Protein AF-A0A7K7YJE2-F1 (afdb_monomer_lite)

InterPro domains:
  IPR004031 PMP-22/EMP/MP20/Claudin [PF00822] (2-99)
  IPR006187 Claudin [PTHR12002] (1-112)

pLDDT: mean 72.83, std 16.21, range [38.09, 91.75]

Foldseek 3Di:
DQLVVLVVLLVVLVVQLVCLDPPHPPDPDDPVSLVSLLVSLVSLLVSLVSLVVVLVVVVVVLVCLQPDPVHPPVRNDDPDPVSVVSNVVSVVSNVSSVVSNVVSVVVVVVVPPPPPPPDPDDDDPPDDDDPPPDD

Organism: Thryothorus ludovicianus (NCBI:txid74200)

Sequence (135 aa):
ALTVIVALLGLVALMVTVVGAQCTNCIRPGKMKSRIVIAGGAIYILCGVLVLIPLCWFANIVISDFYDPTVPSSKKREMGAALYIGWAATALLLFGGCLICCCSCSQRDETSFPVKYSAPRRPTSNGEYDKKNYV

Radius of gyration: 27.04 Å; chains: 1; bounding box: 44×23×94 Å

Structure (mmCIF, N/CA/C/O backbone):
data_AF-A0A7K7YJE2-F1
#
_entry.id   AF-A0A7K7YJE2-F1
#
loop_
_atom_site.group_PDB
_atom_site.id
_atom_site.type_symbol
_atom_site.label_atom_id
_atom_site.label_alt_id
_atom_site.label_comp_id
_atom_site.label_asym_id
_atom_site.label_entity_id
_atom_site.label_seq_id
_atom_site.pdbx_PDB_ins_code
_atom_site.Cartn_x
_atom_site.Cartn_y
_atom_site.Cartn_z
_atom_site.occupancy
_atom_site.B_iso_or_equiv
_atom_site.auth_seq_id
_atom_site.auth_comp_id
_atom_site.auth_asym_id
_atom_site.auth_atom_id
_atom_site.pdbx_PDB_model_num
ATOM 1 N N . ALA A 1 1 ? -4.827 -9.018 -13.419 1.00 79.38 1 ALA A N 1
ATOM 2 C CA . ALA A 1 1 ? -5.801 -9.535 -12.430 1.00 79.38 1 ALA A CA 1
ATOM 3 C C . ALA A 1 1 ? -5.420 -9.142 -11.003 1.00 79.38 1 ALA A C 1
ATOM 5 O O . ALA A 1 1 ? -6.191 -8.426 -10.382 1.00 79.38 1 ALA A O 1
ATOM 6 N N . LEU A 1 2 ? -4.231 -9.528 -10.514 1.00 80.19 2 LEU A N 1
ATOM 7 C CA . LEU A 1 2 ? -3.769 -9.219 -9.149 1.00 80.19 2 LEU A CA 1
ATOM 8 C C . LEU A 1 2 ? -3.889 -7.730 -8.782 1.00 80.19 2 LEU A C 1
ATOM 10 O O . LEU A 1 2 ? -4.525 -7.400 -7.792 1.00 80.19 2 LEU A O 1
ATOM 14 N N . THR A 1 3 ? -3.380 -6.825 -9.619 1.00 85.00 3 THR A N 1
ATOM 15 C CA . THR A 1 3 ? -3.431 -5.371 -9.369 1.00 85.00 3 THR A CA 1
ATOM 16 C C . THR A 1 3 ? -4.854 -4.820 -9.242 1.00 85.00 3 THR A C 1
ATOM 18 O O . THR A 1 3 ? -5.116 -3.996 -8.375 1.00 85.00 3 THR A O 1
ATOM 21 N N . VAL A 1 4 ? -5.790 -5.306 -10.064 1.00 87.44 4 VAL A N 1
ATOM 22 C CA . VAL A 1 4 ? -7.198 -4.873 -10.050 1.00 87.44 4 VAL A CA 1
ATOM 23 C C . VAL A 1 4 ? -7.910 -5.375 -8.796 1.00 87.44 4 VAL A C 1
ATOM 25 O O . VAL A 1 4 ? -8.596 -4.607 -8.132 1.00 87.44 4 VAL A O 1
ATOM 28 N N . ILE A 1 5 ? -7.709 -6.646 -8.435 1.00 88.75 5 ILE A N 1
ATOM 29 C CA . ILE A 1 5 ? -8.304 -7.243 -7.230 1.00 88.75 5 ILE A CA 1
ATOM 30 C C . ILE A 1 5 ? -7.819 -6.502 -5.979 1.00 88.75 5 ILE A C 1
ATOM 32 O O . ILE A 1 5 ? -8.618 -6.162 -5.110 1.00 88.75 5 ILE A O 1
ATOM 36 N N . VAL A 1 6 ? -6.522 -6.197 -5.915 1.00 87.94 6 VAL A N 1
ATOM 37 C CA . VAL A 1 6 ? -5.924 -5.474 -4.788 1.00 87.94 6 VAL A CA 1
ATOM 38 C C . VAL A 1 6 ? -6.397 -4.014 -4.741 1.00 87.94 6 VAL A C 1
ATOM 40 O O . VAL A 1 6 ? -6.671 -3.502 -3.660 1.00 87.94 6 VAL A O 1
ATOM 43 N N . ALA A 1 7 ? -6.595 -3.354 -5.887 1.00 85.94 7 ALA A N 1
ATOM 44 C CA . ALA A 1 7 ? -7.184 -2.014 -5.933 1.00 85.94 7 ALA A CA 1
ATOM 45 C C . ALA A 1 7 ? -8.633 -1.991 -5.409 1.00 85.94 7 ALA A C 1
ATOM 47 O O . ALA A 1 7 ? -8.989 -1.109 -4.628 1.00 85.94 7 ALA A O 1
ATOM 48 N N . LEU A 1 8 ? -9.454 -2.983 -5.778 1.00 90.00 8 LEU A N 1
ATOM 49 C CA . LEU A 1 8 ? -10.822 -3.123 -5.264 1.00 90.00 8 LEU A CA 1
ATOM 50 C C . LEU A 1 8 ? -10.834 -3.397 -3.755 1.00 90.00 8 LEU A C 1
ATOM 52 O O . LEU A 1 8 ? -11.588 -2.760 -3.021 1.00 90.00 8 LEU A O 1
ATOM 56 N N . LEU A 1 9 ? -9.964 -4.291 -3.278 1.00 86.12 9 LEU A N 1
ATOM 57 C CA . LEU A 1 9 ? -9.772 -4.541 -1.845 1.00 86.12 9 LEU A CA 1
ATOM 58 C C . LEU A 1 9 ? -9.327 -3.278 -1.099 1.00 86.12 9 LEU A C 1
ATOM 60 O O . LEU A 1 9 ? -9.844 -3.002 -0.020 1.00 86.12 9 LEU A O 1
ATOM 64 N N . GLY A 1 10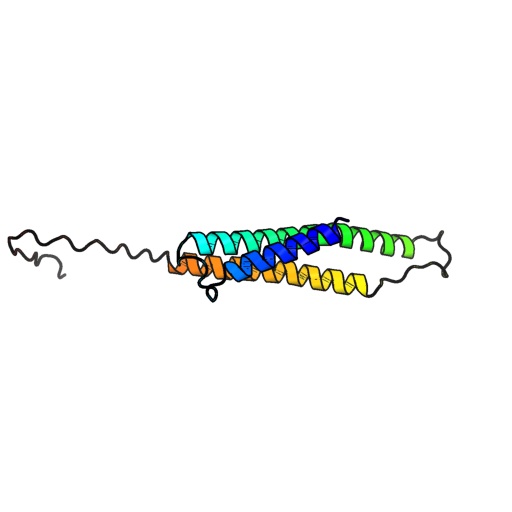 ? -8.420 -2.490 -1.680 1.00 87.56 10 GLY A N 1
ATOM 65 C CA . GLY A 1 10 ? -7.986 -1.204 -1.132 1.00 87.56 10 GLY A CA 1
ATOM 66 C C . GLY A 1 10 ? -9.132 -0.198 -1.025 1.00 87.56 10 GLY A C 1
ATOM 67 O O . GLY A 1 10 ? -9.288 0.439 0.013 1.00 87.56 10 GLY A O 1
ATOM 68 N N . LEU A 1 11 ? -9.989 -0.107 -2.047 1.00 87.38 11 LEU A N 1
ATOM 69 C CA . LEU A 1 11 ? -11.171 0.759 -2.020 1.00 87.38 11 LEU A CA 1
ATOM 70 C C . LEU A 1 11 ? -12.154 0.345 -0.917 1.00 87.38 11 LEU A C 1
ATOM 72 O O . LEU A 1 11 ? -12.636 1.192 -0.166 1.00 87.38 11 LEU A O 1
ATOM 76 N N . VAL A 1 12 ? -12.427 -0.954 -0.783 1.00 86.50 12 VAL A N 1
ATOM 77 C CA . VAL A 1 12 ? -13.289 -1.475 0.290 1.00 86.50 12 VAL A CA 1
ATOM 78 C C . VAL A 1 12 ? -12.665 -1.203 1.659 1.00 86.50 12 VAL A C 1
ATOM 80 O O . VAL A 1 12 ? -13.356 -0.740 2.565 1.00 86.50 12 VAL A O 1
ATOM 83 N N . ALA A 1 13 ? -11.356 -1.418 1.810 1.00 84.81 13 ALA A N 1
ATOM 84 C CA . ALA A 1 13 ? -10.640 -1.117 3.045 1.00 84.81 13 ALA A CA 1
ATOM 85 C C . ALA A 1 13 ? -10.713 0.377 3.400 1.00 84.81 13 ALA A C 1
ATOM 87 O O . ALA A 1 13 ? -10.898 0.703 4.570 1.00 84.81 13 ALA A O 1
ATOM 88 N N . LEU A 1 14 ? -10.649 1.274 2.409 1.00 85.38 14 LEU A N 1
ATOM 89 C CA . LEU A 1 14 ? -10.810 2.718 2.609 1.00 85.38 14 LEU A CA 1
ATOM 90 C C . LEU A 1 14 ? -12.211 3.050 3.121 1.00 85.38 14 LEU A C 1
ATOM 92 O O . LEU A 1 14 ? -12.363 3.811 4.071 1.00 85.38 14 LEU A O 1
ATOM 96 N N . MET A 1 15 ? -13.248 2.455 2.532 1.00 84.12 15 MET A N 1
ATOM 97 C CA . MET A 1 15 ? -14.619 2.667 3.003 1.00 84.12 15 MET A CA 1
ATOM 98 C C . MET A 1 15 ? -14.777 2.208 4.457 1.00 84.12 15 MET A C 1
ATOM 100 O O . MET A 1 15 ? -15.358 2.919 5.277 1.00 84.12 15 MET A O 1
ATOM 104 N N . VAL A 1 16 ? -14.194 1.059 4.812 1.00 80.56 16 VAL A N 1
ATOM 105 C CA . VAL A 1 16 ? -14.211 0.536 6.186 1.00 80.56 16 VAL A CA 1
ATOM 106 C C . VAL A 1 16 ? -13.453 1.452 7.155 1.00 80.56 16 VAL A C 1
ATOM 108 O O . VAL A 1 16 ? -13.944 1.705 8.259 1.00 80.56 16 VAL A O 1
ATOM 111 N N . THR A 1 17 ? -12.291 1.992 6.771 1.00 81.50 17 THR A N 1
ATOM 112 C CA . THR A 1 17 ? -11.530 2.918 7.630 1.00 81.50 17 THR A CA 1
ATOM 113 C C . THR A 1 17 ? -12.247 4.255 7.814 1.00 81.50 17 THR A 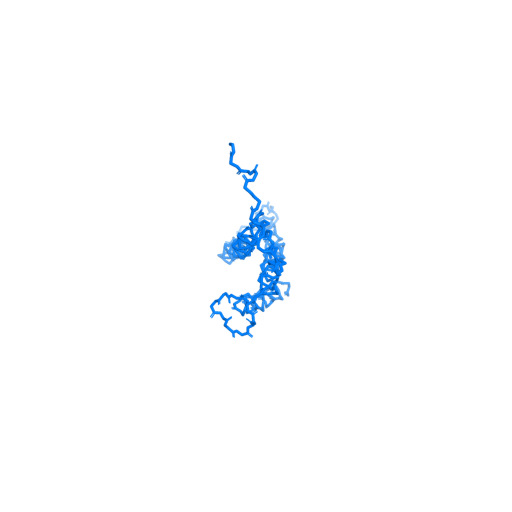C 1
ATOM 115 O O . THR A 1 17 ? -12.269 4.768 8.933 1.00 81.50 17 THR A O 1
ATOM 118 N N . VAL A 1 18 ? -12.906 4.783 6.776 1.00 79.25 18 VAL A N 1
ATOM 119 C CA . VAL A 1 18 ? -13.717 6.015 6.848 1.00 79.25 18 VAL A CA 1
ATOM 120 C C . VAL A 1 18 ? -14.938 5.834 7.758 1.00 79.25 18 VAL A C 1
ATOM 122 O O . VAL A 1 18 ? -15.231 6.705 8.582 1.00 79.25 18 VAL A O 1
ATOM 125 N N . VAL A 1 19 ? -15.619 4.686 7.689 1.00 76.06 19 VAL A N 1
ATOM 126 C CA . VAL A 1 19 ? -16.720 4.353 8.616 1.00 76.06 19 VAL A CA 1
ATOM 127 C C . VAL A 1 19 ? -16.210 4.210 10.058 1.00 76.06 19 VAL A C 1
ATOM 129 O O . VAL A 1 19 ? -16.903 4.582 11.007 1.00 76.06 19 VAL A O 1
ATOM 132 N N . GLY A 1 20 ? -14.981 3.720 10.236 1.00 67.06 20 GLY A N 1
ATOM 133 C CA . GLY A 1 20 ? -14.311 3.616 11.533 1.00 67.06 20 GLY A CA 1
ATOM 134 C C . GLY A 1 20 ? -13.754 4.935 12.088 1.00 67.06 20 GLY A C 1
ATOM 135 O O . GLY A 1 20 ? -13.433 4.995 13.277 1.00 67.06 20 GLY A O 1
ATOM 136 N N . ALA A 1 21 ? -13.651 5.997 11.284 1.00 69.06 21 ALA A N 1
ATOM 137 C CA . ALA A 1 21 ? -13.072 7.271 11.704 1.00 69.06 21 ALA A CA 1
ATOM 138 C C . ALA A 1 21 ? -13.915 7.963 12.790 1.00 69.06 21 ALA A C 1
ATOM 140 O O . ALA A 1 21 ? -15.140 7.818 12.861 1.00 69.06 21 ALA A O 1
ATOM 141 N N . GLN A 1 22 ? -13.268 8.736 13.671 1.00 59.25 22 GLN A N 1
ATOM 142 C CA . GLN A 1 22 ? -13.947 9.396 14.796 1.00 59.25 22 GLN A CA 1
ATOM 143 C C . GLN A 1 22 ? -15.077 10.338 14.360 1.00 59.25 22 GLN A C 1
ATOM 145 O O . GLN A 1 22 ? -16.094 10.392 15.045 1.00 59.25 22 GLN A O 1
ATOM 150 N N . CYS A 1 23 ? -14.948 10.948 13.181 1.00 52.97 23 CYS A N 1
ATOM 151 C CA . CYS A 1 23 ? -15.932 11.851 12.586 1.00 52.97 23 CYS A CA 1
ATOM 152 C C . CYS A 1 23 ? -17.241 11.163 12.149 1.00 52.97 23 CYS A C 1
ATOM 154 O O . CYS A 1 23 ? -18.237 11.843 11.921 1.00 52.97 23 CYS A O 1
ATOM 156 N N . THR A 1 24 ? -17.270 9.828 12.066 1.00 55.41 24 THR A N 1
ATOM 157 C CA . THR A 1 24 ? -18.446 9.057 11.646 1.00 55.41 24 THR A CA 1
ATOM 158 C C . THR A 1 24 ? -19.152 8.464 12.873 1.00 55.41 24 THR A C 1
ATOM 160 O O . THR A 1 24 ? -18.634 7.560 13.540 1.00 55.41 24 THR A O 1
ATOM 163 N N . ASN A 1 25 ? -20.349 8.970 13.197 1.00 51.47 25 ASN A N 1
ATOM 164 C CA . ASN A 1 25 ? -21.201 8.498 14.304 1.00 51.47 25 ASN A CA 1
ATOM 165 C C . ASN A 1 25 ? -22.099 7.311 13.887 1.00 51.47 25 ASN A C 1
ATOM 167 O O . ASN A 1 25 ? -23.260 7.224 14.271 1.00 51.47 25 ASN A O 1
ATOM 171 N N . CYS A 1 26 ? -21.590 6.399 13.051 1.00 54.16 26 CYS A N 1
ATOM 172 C CA . CYS A 1 26 ? -22.329 5.191 12.658 1.00 54.16 26 CYS A CA 1
ATOM 173 C C . CYS A 1 26 ? -22.203 4.061 13.697 1.00 54.16 26 CYS A C 1
ATOM 175 O O . CYS A 1 26 ? -22.981 3.113 13.674 1.00 54.16 26 CYS A O 1
ATOM 177 N N . ILE A 1 27 ? -21.215 4.134 14.601 1.00 55.28 27 ILE A N 1
ATOM 178 C CA . ILE A 1 27 ? -20.866 3.074 15.558 1.00 55.28 27 ILE A CA 1
ATOM 179 C C . ILE A 1 27 ? -20.641 3.699 16.939 1.00 55.28 27 ILE A C 1
ATOM 181 O O . ILE A 1 27 ? -19.919 4.693 17.055 1.00 55.28 27 ILE A O 1
ATOM 185 N N . ARG A 1 28 ? -21.219 3.094 17.993 1.00 55.38 28 ARG A N 1
ATOM 186 C CA . ARG A 1 28 ? -21.053 3.549 19.386 1.00 55.38 28 ARG A CA 1
ATOM 187 C C . ARG A 1 28 ? -19.560 3.703 19.734 1.00 55.38 28 ARG A C 1
ATOM 189 O O . ARG A 1 28 ? -18.780 2.788 19.452 1.00 55.38 28 ARG A O 1
ATOM 196 N N . PRO A 1 29 ? -19.152 4.820 20.363 1.00 55.94 29 PRO A N 1
ATOM 197 C CA . PRO A 1 29 ? -17.763 5.037 20.754 1.00 55.94 29 PRO A CA 1
ATOM 198 C C . PRO A 1 29 ? -17.313 3.941 21.731 1.00 55.94 29 PRO A C 1
ATOM 200 O O . PRO A 1 29 ? -17.969 3.680 22.737 1.00 55.94 29 PRO A O 1
ATOM 203 N N . GLY A 1 30 ? -16.211 3.254 21.412 1.00 66.38 30 GLY A N 1
ATOM 204 C CA . GLY A 1 30 ? -15.682 2.166 22.235 1.00 66.38 30 GLY A CA 1
ATOM 205 C C . GLY A 1 30 ? -14.528 1.395 21.589 1.00 66.38 30 GLY A C 1
ATOM 206 O O . GLY A 1 30 ? -14.120 1.667 20.458 1.00 66.38 30 GLY A O 1
ATOM 207 N N . LYS A 1 31 ? -14.022 0.377 22.304 1.00 66.81 31 LYS A N 1
ATOM 208 C CA . LYS A 1 31 ? -12.871 -0.465 21.902 1.00 66.81 31 LYS A CA 1
ATOM 209 C C . LYS A 1 31 ? -13.046 -1.131 20.527 1.00 66.81 31 LYS A C 1
ATOM 211 O O . LYS A 1 31 ? -12.058 -1.380 19.838 1.00 66.81 31 LYS A O 1
ATOM 216 N N . MET A 1 32 ? -14.291 -1.384 20.116 1.00 69.56 32 MET A N 1
ATOM 217 C CA . MET A 1 32 ? -14.629 -1.979 18.819 1.00 69.56 32 MET A CA 1
ATOM 218 C C . MET A 1 32 ? -14.241 -1.069 17.643 1.00 69.56 32 MET A C 1
ATOM 220 O O . MET A 1 32 ? -13.685 -1.545 16.659 1.00 69.56 32 MET A O 1
ATOM 224 N N . LYS A 1 33 ? -14.439 0.250 17.772 1.00 72.31 33 LYS A N 1
ATOM 225 C CA . LYS A 1 33 ? -14.114 1.237 16.729 1.00 72.31 33 LYS A CA 1
ATOM 226 C C . LYS A 1 33 ? -12.609 1.275 16.440 1.00 72.31 33 LYS A C 1
ATOM 228 O O . LYS A 1 33 ? -12.199 1.161 15.292 1.00 72.31 33 LYS A O 1
ATOM 233 N N . SER A 1 34 ? -11.785 1.296 17.492 1.00 75.19 34 SER A N 1
ATOM 234 C CA . SER A 1 34 ? -10.317 1.217 17.374 1.00 75.19 34 SER A CA 1
ATOM 235 C C . SER A 1 34 ? -9.855 -0.086 16.702 1.00 75.19 34 SER A C 1
ATOM 237 O O . SER A 1 34 ? -8.933 -0.074 15.889 1.00 75.19 34 S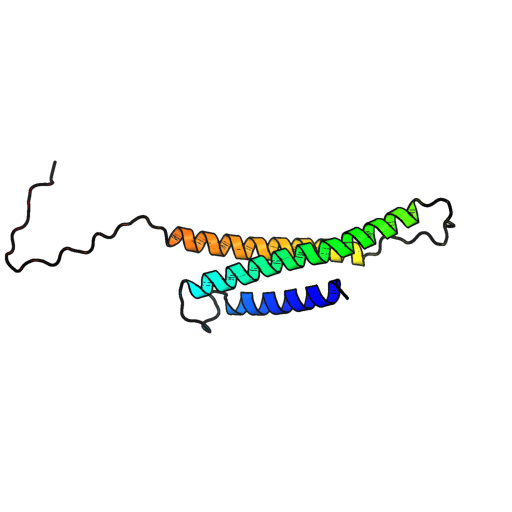ER A O 1
ATOM 239 N N . ARG A 1 35 ? -10.498 -1.225 16.997 1.00 79.62 35 ARG A N 1
ATOM 240 C CA . ARG A 1 35 ? -10.173 -2.514 16.357 1.00 79.62 35 ARG A CA 1
ATOM 241 C C . ARG A 1 35 ? -10.476 -2.503 14.857 1.00 79.62 35 ARG A C 1
ATOM 243 O O . ARG A 1 35 ? -9.647 -2.990 14.097 1.00 79.62 35 ARG A O 1
ATOM 250 N N . ILE A 1 36 ? -11.605 -1.923 14.449 1.00 82.38 36 ILE A N 1
ATOM 251 C CA . ILE A 1 36 ? -12.013 -1.820 13.037 1.00 82.38 36 ILE A CA 1
ATOM 252 C C . ILE A 1 36 ? -11.037 -0.938 12.251 1.00 82.38 36 ILE A C 1
ATOM 254 O O . ILE A 1 36 ? -10.587 -1.331 11.178 1.00 82.38 36 ILE A O 1
ATOM 258 N N . VAL A 1 37 ? -10.650 0.215 12.806 1.00 84.38 37 VAL A N 1
ATOM 259 C CA . VAL A 1 37 ? -9.694 1.131 12.161 1.00 84.38 37 VAL A CA 1
ATOM 260 C C . VAL A 1 37 ? -8.316 0.479 12.005 1.00 84.38 37 VAL A C 1
ATOM 262 O O . VAL A 1 37 ? -7.729 0.540 10.927 1.00 84.38 37 VAL A O 1
ATOM 265 N N . ILE A 1 38 ? -7.826 -0.217 13.037 1.00 84.12 38 ILE A N 1
ATOM 266 C CA . ILE A 1 38 ? -6.541 -0.934 12.973 1.00 84.12 38 ILE A CA 1
ATOM 267 C C . ILE A 1 38 ? -6.591 -2.091 11.974 1.00 84.12 38 ILE A C 1
ATOM 269 O O . ILE A 1 38 ? -5.640 -2.279 11.218 1.00 84.12 38 ILE A O 1
ATOM 273 N N . ALA A 1 39 ? -7.694 -2.843 11.930 1.00 87.19 39 ALA A N 1
ATOM 274 C CA . ALA A 1 39 ? -7.878 -3.899 10.938 1.00 87.19 39 ALA A CA 1
ATOM 275 C C . ALA A 1 39 ? -7.864 -3.329 9.510 1.00 87.19 39 ALA A C 1
ATOM 277 O O . ALA A 1 39 ? -7.176 -3.867 8.646 1.00 87.19 39 ALA A O 1
ATOM 278 N N . GLY A 1 40 ? -8.545 -2.203 9.278 1.00 86.94 40 GLY A N 1
ATOM 279 C CA . GLY A 1 40 ? -8.524 -1.508 7.991 1.00 86.94 40 GLY A CA 1
ATOM 280 C C . GLY A 1 40 ? -7.129 -1.006 7.599 1.00 86.94 40 GLY A C 1
ATOM 281 O O . GLY A 1 40 ? -6.715 -1.200 6.458 1.00 86.94 40 GLY A O 1
ATOM 282 N N . GLY A 1 41 ? -6.366 -0.448 8.547 1.00 88.19 41 GLY A N 1
ATOM 283 C CA . GLY A 1 41 ? -4.969 -0.048 8.332 1.00 88.19 41 GLY A CA 1
ATOM 284 C C . GLY A 1 41 ? -4.049 -1.226 7.984 1.00 88.19 41 GLY A C 1
ATOM 285 O O . GLY A 1 41 ? -3.256 -1.132 7.048 1.00 88.19 41 GLY A O 1
ATOM 286 N N . ALA A 1 42 ? -4.198 -2.365 8.668 1.00 89.38 42 ALA A N 1
ATOM 287 C CA . ALA A 1 42 ? -3.436 -3.582 8.377 1.00 89.38 42 ALA A CA 1
ATOM 288 C C . ALA A 1 42 ? -3.746 -4.145 6.979 1.00 89.38 42 ALA A C 1
ATOM 290 O O . ALA A 1 42 ? -2.830 -4.529 6.250 1.00 89.38 42 ALA A O 1
ATOM 291 N N . ILE A 1 43 ? -5.021 -4.137 6.575 1.00 88.94 43 ILE A N 1
ATOM 292 C CA . ILE A 1 43 ? -5.436 -4.527 5.219 1.00 88.94 43 ILE A CA 1
ATOM 293 C C . ILE A 1 43 ? -4.839 -3.569 4.178 1.00 88.94 43 ILE A C 1
ATOM 295 O O . ILE A 1 43 ? -4.399 -4.019 3.125 1.00 88.94 43 ILE A O 1
ATOM 299 N N . TYR A 1 44 ? -4.752 -2.270 4.481 1.00 89.81 44 TYR A N 1
ATOM 300 C CA . TYR A 1 44 ? -4.108 -1.275 3.615 1.00 89.81 44 TYR A CA 1
ATOM 301 C C . TYR A 1 44 ? -2.621 -1.573 3.378 1.00 89.81 44 TYR A C 1
ATOM 303 O O . TYR A 1 44 ? -2.159 -1.550 2.236 1.00 89.81 44 TYR A O 1
ATOM 311 N N . ILE A 1 45 ? -1.885 -1.917 4.442 1.00 90.56 45 ILE A N 1
ATOM 312 C CA . ILE A 1 45 ? -0.472 -2.317 4.351 1.00 90.56 45 ILE A CA 1
ATOM 313 C C . ILE A 1 45 ? -0.339 -3.592 3.512 1.00 90.56 45 ILE A C 1
ATOM 315 O O . ILE A 1 45 ? 0.497 -3.652 2.609 1.00 90.56 45 ILE A O 1
ATOM 319 N N . LEU A 1 46 ? -1.195 -4.587 3.762 1.00 90.69 46 LEU A N 1
ATOM 320 C CA . LEU A 1 46 ? -1.202 -5.840 3.009 1.00 90.69 46 LEU A CA 1
ATOM 321 C C . LEU A 1 46 ? -1.483 -5.601 1.517 1.00 90.69 46 LEU A C 1
ATOM 323 O O . LEU A 1 46 ? -0.771 -6.138 0.671 1.00 90.69 46 LEU A O 1
ATOM 327 N N . CYS A 1 47 ? -2.459 -4.749 1.188 1.00 90.19 47 CYS A N 1
ATOM 328 C CA . CYS A 1 47 ? -2.723 -4.310 -0.184 1.00 90.19 47 CYS A CA 1
ATOM 329 C C . CYS A 1 47 ? -1.485 -3.673 -0.822 1.00 90.19 47 CYS A C 1
ATOM 331 O O . CYS A 1 47 ? -1.128 -4.032 -1.942 1.00 90.19 47 CYS A O 1
ATOM 333 N N . GLY A 1 48 ? -0.803 -2.765 -0.116 1.00 88.88 48 GLY A N 1
ATOM 334 C CA . GLY A 1 48 ? 0.429 -2.140 -0.605 1.00 88.88 48 GLY A CA 1
ATOM 335 C C . GLY A 1 48 ? 1.501 -3.172 -0.969 1.00 88.88 48 GLY A C 1
ATOM 336 O O . GLY A 1 48 ? 2.030 -3.151 -2.080 1.00 88.88 48 GLY A O 1
ATOM 337 N N . VAL A 1 49 ? 1.761 -4.137 -0.083 1.00 89.94 49 VAL A N 1
ATOM 338 C CA . VAL A 1 49 ? 2.735 -5.215 -0.338 1.00 89.94 49 VAL A CA 1
ATOM 339 C C . VAL A 1 49 ? 2.313 -6.085 -1.528 1.00 89.94 49 VAL A C 1
ATOM 341 O O . VAL A 1 49 ? 3.138 -6.403 -2.384 1.00 89.94 49 VAL A O 1
ATOM 344 N N . LEU A 1 50 ? 1.026 -6.428 -1.633 1.00 88.94 50 LEU A N 1
ATOM 345 C CA . LEU A 1 50 ? 0.498 -7.242 -2.732 1.00 88.94 50 LEU A CA 1
ATOM 346 C C . LEU A 1 50 ? 0.562 -6.538 -4.098 1.00 88.94 50 LEU A C 1
ATOM 348 O O . LEU A 1 50 ? 0.717 -7.225 -5.107 1.00 88.94 50 LEU A O 1
ATOM 352 N N . VAL A 1 51 ? 0.465 -5.202 -4.158 1.00 88.44 51 VAL A N 1
ATOM 353 C CA . VAL A 1 51 ? 0.689 -4.422 -5.397 1.00 88.44 51 VAL A CA 1
ATOM 354 C C . VAL A 1 51 ? 2.177 -4.321 -5.740 1.00 88.44 51 VAL A C 1
ATOM 356 O O . VAL A 1 51 ? 2.528 -4.311 -6.923 1.00 88.44 51 VAL A O 1
ATOM 359 N N . LEU A 1 52 ? 3.059 -4.297 -4.738 1.00 88.38 52 LEU A N 1
ATOM 360 C CA . LEU A 1 52 ? 4.501 -4.191 -4.961 1.00 88.38 52 LEU A CA 1
ATOM 361 C C . LEU A 1 52 ? 5.056 -5.412 -5.714 1.00 88.38 52 LEU A C 1
ATOM 363 O O . LEU A 1 52 ? 5.869 -5.247 -6.615 1.00 88.38 52 LEU A O 1
ATOM 367 N N . ILE A 1 53 ? 4.572 -6.623 -5.416 1.00 89.25 53 ILE A N 1
ATOM 368 C CA . ILE A 1 53 ? 5.033 -7.877 -6.047 1.00 89.25 53 ILE A CA 1
ATOM 369 C C . ILE A 1 53 ? 4.934 -7.841 -7.589 1.00 89.25 53 ILE A C 1
ATOM 371 O O . ILE A 1 53 ? 5.966 -7.993 -8.250 1.00 89.25 53 ILE A O 1
ATOM 375 N N . PRO A 1 54 ? 3.752 -7.624 -8.208 1.00 86.56 54 PRO A N 1
ATOM 376 C CA . PRO A 1 54 ? 3.648 -7.543 -9.660 1.00 86.56 54 PRO A CA 1
ATOM 377 C C . PRO A 1 54 ? 4.389 -6.326 -10.224 1.00 86.56 54 PRO A C 1
ATOM 379 O O . PRO A 1 54 ? 4.940 -6.433 -11.313 1.00 86.56 54 PRO A O 1
ATOM 382 N N . LEU A 1 55 ? 4.460 -5.194 -9.509 1.00 87.31 55 LEU A N 1
ATOM 383 C CA . LEU A 1 55 ? 5.230 -4.026 -9.960 1.00 87.31 55 LEU A CA 1
ATOM 384 C C . LEU A 1 55 ? 6.733 -4.313 -10.032 1.00 87.31 55 LEU A C 1
ATOM 386 O O . LEU A 1 55 ? 7.367 -3.953 -11.022 1.00 87.31 55 LEU A O 1
ATOM 390 N N . CYS A 1 56 ? 7.296 -4.991 -9.030 1.00 88.94 56 CYS A N 1
ATOM 391 C CA . CYS A 1 56 ? 8.688 -5.436 -9.035 1.00 88.94 56 CYS A CA 1
ATOM 392 C C . CYS A 1 56 ? 8.945 -6.435 -10.166 1.00 88.94 56 CYS A C 1
ATOM 394 O O . CYS A 1 56 ? 9.967 -6.346 -10.842 1.00 88.94 56 CYS A O 1
ATOM 396 N N . TRP A 1 57 ? 7.999 -7.343 -10.420 1.00 88.69 57 TRP A N 1
ATOM 397 C CA . TRP A 1 57 ? 8.094 -8.287 -11.532 1.00 88.69 57 TRP A CA 1
ATOM 398 C C . TRP A 1 57 ? 8.083 -7.580 -12.894 1.00 88.69 57 TRP A C 1
ATOM 400 O O . TRP A 1 57 ? 8.935 -7.850 -13.739 1.00 88.69 57 TRP A O 1
ATOM 410 N N . PHE A 1 58 ? 7.160 -6.636 -13.102 1.00 85.25 58 PHE A N 1
ATOM 411 C CA . PHE A 1 58 ? 7.110 -5.833 -14.326 1.00 85.25 58 PHE A CA 1
ATOM 412 C C . PHE A 1 58 ? 8.377 -4.997 -14.508 1.00 85.25 58 PHE A C 1
ATOM 414 O O . PHE A 1 58 ? 8.924 -4.974 -15.608 1.00 85.25 58 PHE A O 1
ATOM 421 N N . ALA A 1 59 ? 8.878 -4.365 -13.444 1.00 85.94 59 ALA A N 1
ATOM 422 C CA . ALA A 1 59 ? 10.137 -3.629 -13.488 1.00 85.94 59 ALA A CA 1
ATOM 423 C C . ALA A 1 59 ? 11.303 -4.543 -13.895 1.00 85.94 59 ALA A C 1
ATOM 425 O O . ALA A 1 59 ? 12.075 -4.182 -14.778 1.00 85.94 59 ALA A O 1
ATOM 426 N N . ASN A 1 60 ? 11.390 -5.747 -13.321 1.00 86.50 60 ASN A N 1
ATOM 427 C CA . ASN A 1 60 ? 12.438 -6.709 -13.654 1.00 86.50 60 ASN A CA 1
ATOM 428 C C . ASN A 1 60 ? 12.383 -7.163 -15.120 1.00 86.50 60 ASN A C 1
ATOM 430 O O . ASN A 1 60 ? 13.422 -7.223 -15.768 1.00 86.50 60 ASN A O 1
ATOM 434 N N . ILE A 1 61 ? 11.189 -7.429 -15.668 1.00 85.94 61 ILE A N 1
ATOM 435 C CA . ILE A 1 61 ? 11.038 -7.761 -17.095 1.00 85.94 61 ILE A CA 1
ATOM 436 C C . ILE A 1 61 ? 11.535 -6.608 -17.968 1.00 85.94 61 ILE A C 1
ATOM 438 O O . ILE A 1 61 ? 12.306 -6.842 -18.891 1.00 85.94 61 ILE A O 1
ATOM 442 N N . VAL A 1 62 ? 11.111 -5.374 -17.676 1.00 82.62 62 VAL A N 1
ATOM 443 C CA . VAL A 1 62 ? 11.499 -4.192 -18.462 1.00 82.62 62 VAL A CA 1
ATOM 444 C C . VAL A 1 62 ? 13.012 -3.988 -18.419 1.00 82.62 62 VAL A C 1
ATOM 446 O O . VAL A 1 62 ? 13.630 -3.780 -19.457 1.00 82.62 62 VAL A O 1
ATOM 449 N N . ILE A 1 63 ? 13.624 -4.106 -17.238 1.00 82.69 63 ILE A N 1
ATOM 450 C CA . ILE A 1 63 ? 15.078 -3.993 -17.071 1.00 82.69 63 ILE A CA 1
ATOM 451 C C . ILE A 1 63 ? 15.789 -5.115 -17.835 1.00 82.69 63 ILE A C 1
ATOM 453 O O . ILE A 1 63 ? 16.715 -4.844 -18.592 1.00 82.69 63 ILE A O 1
ATOM 457 N N . SER A 1 64 ? 15.345 -6.363 -17.692 1.00 80.50 64 SER A N 1
ATOM 458 C CA . SER A 1 64 ? 15.957 -7.504 -18.381 1.00 80.50 64 SER A CA 1
ATOM 459 C C . SER A 1 64 ? 15.903 -7.352 -19.903 1.00 80.50 64 SER A C 1
ATOM 461 O O . SER A 1 64 ? 16.900 -7.594 -20.572 1.00 80.50 64 SER A O 1
ATOM 463 N N . ASP A 1 65 ? 14.773 -6.898 -20.443 1.00 78.25 65 ASP A N 1
ATOM 464 C CA . ASP A 1 65 ? 14.563 -6.660 -21.878 1.00 78.25 65 ASP A CA 1
ATOM 465 C C . ASP A 1 65 ? 15.441 -5.513 -22.417 1.00 78.25 65 ASP A C 1
ATOM 467 O O . ASP A 1 65 ? 15.822 -5.489 -23.584 1.00 78.25 65 ASP A O 1
ATOM 471 N N . PHE A 1 66 ? 15.816 -4.568 -21.551 1.00 73.06 66 PHE A N 1
ATOM 472 C CA . PHE A 1 66 ? 16.721 -3.468 -21.883 1.00 73.06 66 PHE A CA 1
ATOM 473 C C . PHE A 1 66 ? 18.192 -3.877 -22.007 1.00 73.06 66 PHE A C 1
ATOM 475 O O . PHE A 1 66 ? 18.930 -3.274 -22.803 1.00 73.06 66 PHE A O 1
ATOM 482 N N . TYR A 1 67 ? 18.617 -4.841 -21.188 1.00 73.50 67 TYR A N 1
ATOM 483 C CA . TYR A 1 67 ? 19.995 -5.336 -21.116 1.00 73.50 67 TYR A CA 1
ATOM 484 C C . TYR A 1 67 ? 20.243 -6.569 -21.996 1.00 73.50 67 TYR A C 1
ATOM 486 O O . TYR A 1 67 ? 21.397 -6.968 -22.147 1.00 73.50 67 TYR A O 1
ATOM 494 N N . ASP A 1 68 ? 19.204 -7.150 -22.596 1.00 74.25 68 ASP A N 1
ATOM 495 C CA . ASP A 1 68 ? 19.337 -8.314 -23.467 1.00 74.25 68 ASP A CA 1
ATOM 496 C C . ASP A 1 68 ? 19.922 -7.920 -24.846 1.00 74.25 68 ASP A C 1
ATOM 498 O O . ASP A 1 68 ? 19.332 -7.110 -25.573 1.00 74.25 68 ASP A O 1
ATOM 502 N N . PRO A 1 69 ? 21.095 -8.463 -25.234 1.00 68.25 69 PRO A N 1
ATOM 503 C CA . PRO A 1 69 ? 21.761 -8.131 -26.493 1.00 68.25 69 PRO A CA 1
ATOM 504 C C . PRO A 1 69 ? 21.069 -8.725 -27.730 1.00 68.25 69 PRO A C 1
ATOM 506 O O . PRO A 1 69 ? 21.423 -8.359 -28.851 1.00 68.25 69 PRO A O 1
ATOM 509 N N . THR A 1 70 ? 20.102 -9.633 -27.561 1.00 69.38 70 THR A N 1
ATOM 510 C CA . THR A 1 70 ? 19.350 -10.241 -28.673 1.00 69.38 70 THR A CA 1
ATOM 511 C C . THR A 1 70 ? 18.204 -9.359 -29.179 1.00 69.38 70 THR A C 1
ATOM 513 O O . THR A 1 70 ? 17.632 -9.629 -30.239 1.00 69.38 70 THR A O 1
ATOM 516 N N . VAL A 1 71 ? 17.886 -8.278 -28.459 1.00 65.81 71 VAL A N 1
ATOM 517 C CA . VAL A 1 71 ? 16.768 -7.385 -28.768 1.00 65.81 71 VAL A CA 1
ATOM 518 C C . VAL A 1 71 ? 17.284 -6.168 -29.552 1.00 65.81 71 VAL A C 1
ATOM 520 O O . VAL A 1 71 ? 18.104 -5.402 -29.039 1.00 65.81 71 VAL A O 1
ATOM 523 N N . PRO A 1 72 ? 16.834 -5.941 -30.802 1.00 66.56 72 PRO A N 1
ATOM 524 C CA . PRO A 1 72 ? 17.279 -4.797 -31.595 1.00 66.56 72 PRO A CA 1
ATOM 525 C C . PRO A 1 72 ? 16.883 -3.477 -30.921 1.00 66.56 72 PRO A C 1
ATOM 527 O O . PRO A 1 72 ? 15.806 -3.371 -30.335 1.00 66.56 72 PRO A O 1
ATOM 530 N N . SER A 1 73 ? 17.716 -2.437 -31.051 1.00 63.00 73 SER A N 1
ATOM 531 C CA . SER A 1 73 ? 17.533 -1.129 -30.391 1.00 63.00 73 SER A CA 1
ATOM 532 C C . SER A 1 73 ? 16.166 -0.473 -30.641 1.00 63.00 73 SER A C 1
ATOM 534 O O . SER A 1 73 ? 15.721 0.332 -29.832 1.00 63.00 73 SER A O 1
ATOM 536 N N . SER A 1 74 ? 15.473 -0.843 -31.724 1.00 63.62 74 SER A N 1
ATOM 537 C CA . SER A 1 74 ? 14.114 -0.395 -32.066 1.00 63.62 74 SER A CA 1
ATOM 538 C C . SER A 1 74 ? 12.995 -1.044 -31.235 1.00 63.62 74 SER A C 1
ATOM 540 O O . SER A 1 74 ? 11.845 -0.613 -31.317 1.00 63.62 74 SER A O 1
ATOM 542 N N . LYS A 1 75 ? 13.301 -2.089 -30.458 1.00 60.41 75 LYS A N 1
ATOM 543 C CA . LYS A 1 75 ? 12.365 -2.833 -29.598 1.00 60.41 75 LYS A CA 1
ATOM 544 C C . LYS A 1 75 ? 12.649 -2.671 -28.103 1.00 60.41 75 LYS A C 1
ATOM 546 O O . LYS A 1 75 ? 11.905 -3.238 -27.308 1.00 60.41 75 LYS A O 1
ATOM 551 N N . LYS A 1 76 ? 13.664 -1.887 -27.718 1.00 64.38 76 LYS A N 1
ATOM 552 C CA . LYS A 1 76 ? 13.943 -1.571 -26.310 1.00 64.38 76 LYS A CA 1
ATOM 553 C C . LYS A 1 76 ? 12.744 -0.847 -25.695 1.00 64.38 76 LYS A C 1
ATOM 555 O O . LYS A 1 76 ? 12.384 0.248 -26.120 1.00 64.38 76 LYS A O 1
ATOM 560 N N . ARG A 1 77 ? 12.087 -1.493 -24.731 1.00 63.28 77 ARG A N 1
ATOM 561 C CA . ARG A 1 77 ? 10.876 -0.984 -24.078 1.00 63.28 77 ARG A CA 1
ATOM 562 C C . ARG A 1 77 ? 11.236 -0.003 -22.974 1.00 63.28 77 ARG A C 1
ATOM 564 O O . ARG A 1 77 ? 11.711 -0.436 -21.940 1.00 63.28 77 ARG A O 1
ATOM 571 N N . GLU A 1 78 ? 10.946 1.283 -23.146 1.00 72.50 78 GLU A N 1
ATOM 572 C CA . GLU A 1 78 ? 11.155 2.285 -22.095 1.00 72.50 78 GLU A CA 1
ATOM 573 C C . GLU A 1 78 ? 10.335 2.041 -20.824 1.00 72.50 78 GLU A C 1
ATOM 575 O O . GLU A 1 78 ? 9.225 1.503 -20.861 1.00 72.50 78 GLU A O 1
ATOM 580 N N . MET A 1 79 ? 10.895 2.446 -19.675 1.00 68.75 79 MET A N 1
ATOM 581 C CA . MET A 1 79 ? 10.177 2.428 -18.401 1.00 68.75 79 MET A CA 1
ATOM 582 C C . MET A 1 79 ? 9.011 3.413 -18.486 1.00 68.75 79 MET A C 1
ATOM 584 O O . MET A 1 79 ? 9.183 4.623 -18.364 1.00 68.75 79 MET A O 1
ATOM 588 N N . GLY A 1 80 ? 7.810 2.892 -18.730 1.00 76.81 80 GLY A N 1
ATOM 589 C CA . GLY A 1 80 ? 6.620 3.721 -18.875 1.00 76.81 80 GLY A CA 1
ATOM 590 C C . GLY A 1 80 ? 6.294 4.507 -17.600 1.00 76.81 80 GLY A C 1
ATOM 591 O O . GLY A 1 80 ? 6.445 4.002 -16.486 1.00 76.81 80 GLY A O 1
ATOM 592 N N . ALA A 1 81 ? 5.747 5.717 -17.765 1.00 82.38 81 ALA A N 1
ATOM 593 C CA . ALA A 1 81 ? 5.308 6.596 -16.672 1.00 82.38 81 ALA A CA 1
ATOM 594 C C . ALA A 1 81 ? 4.393 5.896 -15.640 1.00 82.38 81 ALA A C 1
ATOM 596 O O . ALA A 1 81 ? 4.409 6.217 -14.452 1.00 82.38 81 ALA A O 1
ATOM 597 N N . ALA A 1 82 ? 3.632 4.890 -16.080 1.00 83.38 82 ALA A N 1
ATOM 598 C CA . ALA A 1 82 ? 2.759 4.080 -15.235 1.00 83.38 82 ALA A CA 1
ATOM 599 C C . ALA A 1 82 ? 3.495 3.356 -14.088 1.00 83.38 82 ALA A C 1
ATOM 601 O O . ALA A 1 82 ? 2.909 3.158 -13.024 1.00 83.38 82 ALA A O 1
ATOM 602 N N . LEU A 1 83 ? 4.770 2.987 -14.267 1.00 84.50 83 LEU A N 1
ATOM 603 C CA . LEU A 1 83 ? 5.557 2.291 -13.242 1.00 84.50 83 LEU A CA 1
ATOM 604 C C . LEU A 1 83 ? 5.891 3.222 -12.066 1.00 84.50 83 LEU A C 1
ATOM 606 O O . LEU A 1 83 ? 5.719 2.842 -10.908 1.00 84.50 83 LEU A O 1
ATOM 610 N N . TYR A 1 84 ? 6.255 4.473 -12.365 1.00 86.69 84 TYR A N 1
ATOM 611 C CA . TYR A 1 84 ? 6.495 5.509 -11.356 1.00 86.69 84 TYR A CA 1
ATOM 612 C C . TYR A 1 84 ? 5.231 5.825 -10.555 1.00 86.69 84 TYR A C 1
ATOM 614 O O . TYR A 1 84 ? 5.276 5.908 -9.327 1.00 86.69 84 TYR A O 1
ATOM 622 N N . ILE A 1 85 ? 4.086 5.934 -11.237 1.00 89.12 85 ILE A N 1
ATOM 623 C CA . ILE A 1 85 ? 2.787 6.140 -10.582 1.00 89.12 85 ILE A CA 1
ATOM 624 C C . ILE A 1 85 ? 2.441 4.935 -9.695 1.00 89.12 85 ILE A C 1
ATOM 626 O O . ILE A 1 85 ? 1.955 5.119 -8.582 1.00 89.12 85 ILE A O 1
ATOM 630 N N . GLY A 1 86 ? 2.735 3.709 -10.139 1.00 89.25 86 GLY A N 1
ATOM 631 C CA . GLY A 1 86 ? 2.533 2.495 -9.343 1.00 89.25 86 GLY A CA 1
ATOM 632 C C . GLY A 1 86 ? 3.363 2.469 -8.055 1.00 89.25 86 GLY A C 1
ATOM 633 O O . GLY A 1 86 ? 2.850 2.109 -6.992 1.00 89.25 86 GLY A O 1
ATOM 634 N N . TRP A 1 87 ? 4.625 2.895 -8.115 1.00 90.06 87 TRP A N 1
ATOM 635 C CA . TRP A 1 87 ? 5.478 3.023 -6.927 1.00 90.06 87 TRP A CA 1
ATOM 636 C C . TRP A 1 87 ? 4.986 4.118 -5.984 1.00 90.06 87 TRP A C 1
ATOM 638 O O . TRP A 1 87 ? 4.870 3.873 -4.782 1.00 90.06 87 TRP A O 1
ATOM 648 N N . ALA A 1 88 ? 4.620 5.285 -6.521 1.00 91.50 88 ALA A N 1
ATOM 649 C CA . ALA A 1 88 ? 4.039 6.368 -5.733 1.00 91.50 88 ALA A CA 1
ATOM 650 C C . ALA A 1 88 ? 2.742 5.923 -5.037 1.00 91.50 88 ALA A C 1
ATOM 652 O O . ALA A 1 88 ? 2.583 6.133 -3.836 1.00 91.50 88 ALA A O 1
ATOM 653 N N . ALA A 1 89 ? 1.852 5.233 -5.756 1.00 90.50 89 ALA A N 1
ATOM 654 C CA . ALA A 1 89 ? 0.619 4.685 -5.200 1.00 90.50 89 ALA A CA 1
ATOM 655 C C . ALA A 1 89 ? 0.897 3.669 -4.084 1.00 90.50 89 ALA A C 1
ATOM 657 O O . ALA A 1 89 ? 0.258 3.721 -3.034 1.00 90.50 89 ALA A O 1
ATOM 658 N N . THR A 1 90 ? 1.878 2.781 -4.273 1.00 91.12 90 THR A N 1
ATOM 659 C CA . THR A 1 90 ? 2.250 1.786 -3.257 1.00 91.12 90 THR A CA 1
ATOM 660 C C . THR A 1 90 ? 2.819 2.444 -2.001 1.00 91.12 90 THR A C 1
ATOM 662 O O . THR A 1 90 ? 2.432 2.080 -0.890 1.00 91.12 90 THR A O 1
ATOM 665 N N . ALA A 1 91 ? 3.671 3.461 -2.157 1.00 91.75 91 ALA A N 1
ATOM 666 C CA . ALA A 1 91 ? 4.172 4.253 -1.037 1.00 91.75 91 ALA A CA 1
ATOM 667 C C . ALA A 1 91 ? 3.025 4.941 -0.281 1.00 91.75 91 ALA A C 1
ATOM 669 O O . ALA A 1 91 ? 2.989 4.908 0.948 1.00 91.75 91 ALA A O 1
ATOM 670 N N . LEU A 1 92 ? 2.048 5.492 -1.005 1.00 90.62 92 LEU A N 1
ATOM 671 C CA . LEU A 1 92 ? 0.885 6.155 -0.416 1.00 90.62 92 LEU A CA 1
ATOM 672 C C . LEU A 1 92 ? -0.026 5.175 0.342 1.00 90.62 92 LEU A C 1
ATOM 674 O O . LEU A 1 92 ? -0.508 5.500 1.426 1.00 90.62 92 LEU A O 1
ATOM 678 N N . LEU A 1 93 ? -0.221 3.962 -0.188 1.00 89.00 93 LEU A N 1
ATOM 679 C CA . LEU A 1 93 ? -0.947 2.868 0.473 1.00 89.00 93 LEU A CA 1
ATOM 680 C C . LEU A 1 93 ? -0.257 2.447 1.782 1.00 89.00 93 LEU A C 1
ATOM 682 O O . LEU A 1 93 ? -0.913 2.335 2.818 1.00 89.00 93 LEU A O 1
ATOM 686 N N . LEU A 1 94 ? 1.065 2.260 1.764 1.00 89.75 94 LEU A N 1
ATOM 687 C CA . LEU A 1 94 ? 1.830 1.887 2.959 1.00 89.75 94 LEU A CA 1
ATOM 688 C C . LEU A 1 94 ? 1.830 3.003 4.006 1.00 89.75 94 LEU A C 1
ATOM 690 O O . LEU A 1 94 ? 1.588 2.741 5.185 1.00 89.75 94 LEU A O 1
ATOM 694 N N . PHE A 1 95 ? 2.056 4.245 3.578 1.00 90.94 95 PHE A N 1
ATOM 695 C CA . PHE A 1 95 ? 2.069 5.398 4.472 1.00 90.94 95 PHE A CA 1
ATOM 696 C C . PHE A 1 95 ? 0.685 5.640 5.080 1.00 90.94 95 PHE A C 1
ATOM 698 O O . PHE A 1 95 ? 0.567 5.800 6.293 1.00 90.94 95 PHE A O 1
ATOM 705 N N . GLY A 1 96 ? -0.375 5.563 4.271 1.00 88.25 96 GLY A N 1
ATOM 706 C CA . GLY A 1 96 ? -1.756 5.658 4.738 1.00 88.25 96 GLY A CA 1
ATOM 707 C C . GLY A 1 96 ? -2.102 4.576 5.763 1.00 88.25 96 GLY A C 1
ATOM 708 O O . GLY A 1 96 ? -2.610 4.891 6.838 1.00 88.25 96 GLY A O 1
ATOM 709 N N . GLY A 1 97 ? -1.764 3.313 5.490 1.00 87.38 97 GLY A N 1
ATOM 710 C CA . GLY A 1 97 ? -1.978 2.215 6.438 1.00 87.38 97 GLY A CA 1
ATOM 711 C C . GLY A 1 97 ? -1.190 2.378 7.742 1.00 87.38 97 GLY A C 1
ATOM 712 O O . GLY A 1 97 ? -1.731 2.141 8.826 1.00 87.38 97 GLY A O 1
ATOM 713 N N . CYS A 1 98 ? 0.059 2.841 7.649 1.00 87.56 98 CYS A N 1
ATOM 714 C CA . CYS A 1 98 ? 0.919 3.103 8.801 1.00 87.56 98 CYS A CA 1
ATOM 715 C C . CYS A 1 98 ? 0.354 4.223 9.685 1.00 87.56 98 CYS A C 1
ATOM 717 O O . CYS A 1 98 ? 0.170 4.016 10.882 1.00 87.56 98 CYS A O 1
ATOM 719 N N . LEU A 1 99 ? -0.024 5.363 9.095 1.00 86.75 99 LEU A N 1
ATOM 720 C CA . LEU A 1 99 ? -0.640 6.480 9.818 1.00 86.75 99 LEU A CA 1
ATOM 721 C C . LEU A 1 99 ? -1.911 6.046 10.558 1.00 86.75 99 LEU A C 1
ATOM 723 O O . LEU A 1 99 ? -2.068 6.333 11.744 1.00 86.75 99 LEU A O 1
ATOM 727 N N . ILE A 1 100 ? -2.791 5.299 9.885 1.00 85.25 100 ILE A N 1
ATOM 728 C CA . ILE A 1 100 ? -4.039 4.792 10.474 1.00 85.25 100 ILE A CA 1
ATOM 729 C C . ILE A 1 100 ? -3.747 3.884 11.682 1.00 85.25 100 ILE A C 1
ATOM 731 O O . ILE A 1 100 ? -4.425 3.974 12.714 1.00 85.25 100 ILE A O 1
ATOM 735 N N . CYS A 1 101 ? -2.723 3.034 11.581 1.00 82.19 101 CYS A N 1
ATOM 736 C CA . CYS A 1 101 ? -2.306 2.146 12.662 1.00 82.19 101 CYS A CA 1
ATOM 737 C C . CYS A 1 101 ? -1.677 2.925 13.834 1.00 82.19 101 CYS A C 1
ATOM 739 O O . CYS A 1 101 ? -2.102 2.759 14.979 1.00 82.19 101 CYS A O 1
ATOM 741 N N . CYS A 1 102 ? -0.738 3.836 13.556 1.00 80.19 102 CYS A N 1
ATOM 742 C CA . CYS A 1 102 ? -0.045 4.653 14.557 1.00 80.19 102 CYS A CA 1
ATOM 743 C C . CYS A 1 102 ? -1.004 5.558 15.344 1.00 80.19 102 CYS A C 1
ATOM 745 O O . CYS A 1 102 ? -0.969 5.561 16.577 1.00 80.19 102 CYS A O 1
ATOM 747 N N . CYS A 1 103 ? -1.909 6.269 14.664 1.00 72.31 103 CYS A N 1
ATOM 748 C CA . CYS A 1 103 ? -2.893 7.134 15.324 1.00 72.31 103 CYS A CA 1
ATOM 749 C C . CYS A 1 103 ? -3.856 6.340 16.223 1.00 72.31 103 CYS A C 1
ATOM 751 O O . CYS A 1 103 ? -4.277 6.824 17.273 1.00 72.31 103 CYS A O 1
ATOM 753 N N . SER A 1 104 ? -4.175 5.100 15.848 1.00 69.12 104 SER A N 1
ATOM 754 C CA . SER A 1 104 ? -5.056 4.233 16.638 1.00 69.12 104 SER A CA 1
ATOM 755 C C . SER A 1 104 ? -4.359 3.591 17.844 1.00 69.12 104 SER A C 1
ATOM 757 O O . SER A 1 104 ? -5.031 3.272 18.828 1.00 69.12 104 SER A O 1
ATOM 759 N N . CYS A 1 105 ? -3.038 3.387 17.784 1.00 58.41 105 CYS A N 1
ATOM 760 C CA . CYS A 1 105 ? -2.231 2.929 18.918 1.00 58.41 105 CYS A CA 1
ATOM 761 C C . CYS A 1 105 ? -2.038 4.038 19.961 1.00 58.41 105 CYS A C 1
ATOM 763 O O . CYS A 1 105 ? -2.246 3.781 21.141 1.00 58.41 105 CYS A O 1
ATOM 765 N N . SER A 1 106 ? -1.785 5.280 19.535 1.00 54.91 106 SER A N 1
ATOM 766 C CA . SER A 1 106 ? -1.680 6.431 20.449 1.00 54.91 106 SER A CA 1
ATOM 767 C C . SER A 1 106 ? -2.958 6.646 21.281 1.00 54.91 106 SER A C 1
ATOM 769 O O . SER A 1 106 ? -2.887 6.927 22.474 1.00 54.91 106 SER A O 1
ATOM 771 N N . GLN A 1 107 ? -4.138 6.393 20.701 1.00 54.72 107 GLN A N 1
ATOM 772 C CA . GLN A 1 107 ? -5.406 6.425 21.445 1.00 54.72 107 GLN A CA 1
ATOM 773 C C . GLN A 1 107 ? -5.582 5.269 22.437 1.00 54.72 107 GLN A C 1
ATOM 775 O O . GLN A 1 107 ? -6.378 5.384 23.367 1.00 54.72 107 GLN A O 1
ATOM 780 N N . ARG A 1 108 ? -4.882 4.142 22.252 1.00 52.06 108 ARG A N 1
ATOM 781 C CA . ARG A 1 108 ? -4.871 3.059 23.246 1.00 52.06 108 ARG A CA 1
ATOM 782 C C . ARG A 1 108 ? -3.969 3.402 24.423 1.00 52.06 108 ARG A C 1
ATOM 784 O O . ARG A 1 108 ? -4.365 3.102 25.549 1.00 52.06 108 ARG A O 1
ATOM 791 N N . ASP A 1 109 ? -2.845 4.069 24.179 1.00 50.06 109 ASP A N 1
ATOM 792 C CA . ASP A 1 109 ? -1.917 4.482 25.236 1.00 50.06 109 ASP A CA 1
ATOM 793 C C . ASP A 1 109 ? -2.517 5.569 26.141 1.00 50.06 109 ASP A C 1
ATOM 795 O O . ASP A 1 109 ? -2.395 5.476 27.359 1.00 50.06 109 ASP A O 1
ATOM 799 N N . GLU A 1 110 ? -3.317 6.491 25.596 1.00 47.78 110 GLU A N 1
ATOM 800 C CA . GLU A 1 110 ? -4.112 7.449 26.392 1.00 47.78 110 GLU A CA 1
ATOM 801 C C . GLU A 1 110 ? -5.243 6.793 27.212 1.00 47.78 110 GLU A C 1
ATOM 803 O O . GLU A 1 110 ? -5.765 7.388 28.148 1.00 47.78 110 GLU A O 1
ATOM 808 N N . THR A 1 111 ? -5.630 5.546 26.917 1.00 46.22 111 THR A N 1
ATOM 809 C CA . THR A 1 111 ? -6.534 4.769 27.796 1.00 46.22 111 THR A CA 1
ATOM 810 C C . THR A 1 111 ? -5.794 3.843 28.752 1.00 46.22 111 THR A C 1
ATOM 812 O O . THR A 1 111 ? -6.422 3.190 29.587 1.00 46.22 111 THR A O 1
ATOM 815 N N . SER A 1 112 ? -4.465 3.809 28.662 1.00 38.09 112 SER A N 1
ATOM 816 C CA . SER A 1 112 ? -3.587 3.124 29.597 1.00 38.09 112 SER A CA 1
ATOM 817 C C . SER A 1 112 ? -2.989 4.127 30.581 1.00 38.09 112 SER A C 1
ATOM 819 O O . SER A 1 112 ? -1.802 4.090 30.879 1.00 38.09 112 SER A O 1
ATOM 821 N N . PHE A 1 113 ? -3.823 5.007 31.142 1.00 38.97 113 PHE A N 1
ATOM 822 C CA . PHE A 1 113 ? -3.511 5.590 32.440 1.00 38.97 113 PHE A CA 1
ATOM 823 C C . PHE A 1 113 ? -3.371 4.429 33.438 1.00 38.97 113 PHE A C 1
ATOM 825 O O . PHE A 1 113 ? -4.371 3.761 33.716 1.00 38.97 113 PHE A O 1
ATOM 832 N N . PRO A 1 114 ? -2.207 4.198 34.075 1.00 44.38 114 PRO A N 1
ATOM 833 C CA . PRO A 1 114 ? -2.138 3.367 35.270 1.00 44.38 114 PRO A CA 1
ATOM 834 C C . PRO A 1 114 ? -2.701 4.146 36.468 1.00 44.38 114 PRO A C 1
ATOM 836 O O . PRO A 1 114 ? -2.232 4.000 37.592 1.00 44.38 114 PRO A O 1
ATOM 839 N N . VAL A 1 115 ? -3.707 5.000 36.265 1.00 48.09 115 VAL A N 1
ATOM 840 C CA . VAL A 1 115 ? -4.460 5.564 37.373 1.00 48.09 115 VAL A CA 1
ATOM 841 C C . VAL A 1 115 ? -5.428 4.468 37.784 1.00 48.09 115 VAL A C 1
ATOM 843 O O . VAL A 1 115 ? -6.566 4.386 37.323 1.00 48.09 115 VAL A O 1
ATOM 846 N N . LYS A 1 116 ? -4.941 3.582 38.659 1.00 47.00 116 LYS A N 1
ATOM 847 C CA . LYS A 1 116 ? -5.804 2.852 39.582 1.00 47.00 116 LYS A CA 1
ATOM 848 C C . LYS A 1 116 ? -6.603 3.912 40.338 1.00 47.00 116 LYS A C 1
ATOM 850 O O . LYS A 1 116 ? -6.172 4.389 41.384 1.00 47.00 116 LYS A O 1
ATOM 855 N N . TYR A 1 117 ? -7.767 4.285 39.818 1.00 48.94 117 TYR A N 1
ATOM 856 C CA . TYR A 1 117 ? -8.811 4.834 40.660 1.00 48.94 117 TYR A CA 1
ATOM 857 C C . TYR A 1 117 ? -9.177 3.709 41.622 1.00 48.94 117 TYR A C 1
ATOM 859 O O . TYR A 1 117 ? -9.950 2.809 41.293 1.00 48.94 117 TYR A O 1
ATOM 867 N N . SER A 1 118 ? -8.555 3.719 42.801 1.00 52.41 118 SER A N 1
ATOM 868 C CA . SER A 1 118 ? -9.119 3.047 43.960 1.00 52.41 118 SER A CA 1
ATOM 869 C C . SER A 1 118 ? -10.540 3.573 44.075 1.00 52.41 118 SER A C 1
ATOM 871 O O . SER A 1 118 ? -10.741 4.768 44.295 1.00 52.41 118 SER A O 1
ATOM 873 N N . ALA A 1 119 ? -11.518 2.701 43.828 1.00 52.31 119 ALA A N 1
ATOM 874 C CA . ALA A 1 119 ? -12.917 3.037 44.017 1.00 52.31 119 ALA A CA 1
ATOM 875 C C . ALA A 1 119 ? -13.061 3.693 45.402 1.00 52.31 119 ALA A C 1
ATOM 877 O O . ALA A 1 119 ? -12.465 3.176 46.358 1.00 52.31 119 ALA A O 1
ATOM 878 N N . PRO A 1 120 ? -13.799 4.811 45.538 1.00 46.91 120 PRO A N 1
ATOM 879 C CA . PRO A 1 120 ? -14.046 5.381 46.850 1.00 46.91 120 PRO A CA 1
ATOM 880 C C . PRO A 1 120 ? -14.650 4.267 47.704 1.00 46.91 120 PRO A C 1
ATOM 882 O O . PRO A 1 120 ? -15.694 3.708 47.349 1.00 46.91 120 PRO A O 1
ATOM 885 N N . ARG A 1 121 ? -13.965 3.877 48.789 1.00 51.59 121 ARG A N 1
ATOM 886 C CA . ARG A 1 121 ? -14.562 2.972 49.772 1.00 51.59 121 ARG A CA 1
ATOM 887 C C . ARG A 1 121 ? -15.855 3.641 50.206 1.00 51.59 121 ARG A C 1
ATOM 889 O O . ARG A 1 121 ? -15.831 4.774 50.680 1.00 51.59 121 ARG A O 1
ATOM 896 N N . ARG A 1 122 ? -16.977 2.950 49.988 1.00 48.44 122 ARG A N 1
ATOM 897 C CA . ARG A 1 122 ? -18.274 3.395 50.491 1.00 48.44 122 ARG A CA 1
ATOM 898 C C . ARG A 1 122 ? -18.101 3.700 51.981 1.00 48.44 122 ARG A C 1
ATOM 900 O O . ARG A 1 122 ? -17.547 2.844 52.677 1.00 48.44 122 ARG A O 1
ATOM 907 N N . PRO A 1 123 ? -18.533 4.873 52.465 1.00 43.31 123 PRO A N 1
ATOM 908 C CA . PRO A 1 123 ? -18.551 5.123 53.892 1.00 43.31 123 PRO A CA 1
ATOM 909 C C . PRO A 1 123 ? -19.431 4.043 54.526 1.00 43.31 123 PRO A C 1
ATOM 911 O O . PRO A 1 123 ? -20.613 3.917 54.205 1.00 43.31 123 PRO A O 1
ATOM 914 N N . THR A 1 124 ? -18.846 3.212 55.384 1.00 49.28 124 THR A N 1
ATOM 915 C CA . THR A 1 124 ? -19.634 2.500 56.388 1.00 49.28 124 THR A CA 1
ATOM 916 C C . THR A 1 124 ? -20.270 3.558 57.284 1.00 49.28 124 THR A C 1
ATOM 918 O O . THR A 1 124 ? -19.626 4.567 57.563 1.00 49.28 124 THR A O 1
ATOM 921 N N . SER A 1 125 ? -21.517 3.360 57.716 1.00 50.22 125 SER A N 1
ATOM 922 C CA . SER A 1 125 ? -22.363 4.385 58.361 1.00 50.22 125 SER A CA 1
ATOM 923 C C . SER A 1 125 ? -21.843 4.971 59.682 1.00 50.22 125 SER A C 1
ATOM 925 O O . SER A 1 125 ? -22.558 5.735 60.320 1.00 50.22 125 SER A O 1
ATOM 927 N N . ASN A 1 126 ? -20.629 4.632 60.105 1.00 49.84 126 ASN A N 1
ATOM 928 C CA . ASN A 1 126 ? -20.032 5.081 61.350 1.00 49.84 126 ASN A CA 1
ATOM 929 C C . ASN A 1 126 ? -18.783 5.892 60.988 1.00 49.84 126 ASN A C 1
ATOM 931 O O . ASN A 1 126 ? -17.769 5.325 60.584 1.00 49.84 126 ASN A O 1
ATOM 935 N N . GLY A 1 127 ? -18.925 7.221 61.031 1.00 52.44 127 GLY A N 1
ATOM 936 C CA . GLY A 1 127 ? -17.983 8.226 60.529 1.00 52.44 127 GLY A CA 1
ATOM 937 C C . GLY A 1 127 ? -16.642 8.295 61.259 1.00 52.44 127 GLY A C 1
ATOM 938 O O . GLY A 1 127 ? -16.337 9.296 61.901 1.00 52.44 127 GLY A O 1
ATOM 939 N N . GLU A 1 128 ? -15.821 7.261 61.110 1.00 45.56 128 GLU A N 1
ATOM 940 C CA . GLU A 1 128 ? -14.463 7.215 61.642 1.00 45.56 128 GLU A CA 1
ATOM 941 C C . GLU A 1 128 ? -13.461 7.618 60.542 1.00 45.56 128 GLU A C 1
ATOM 943 O O .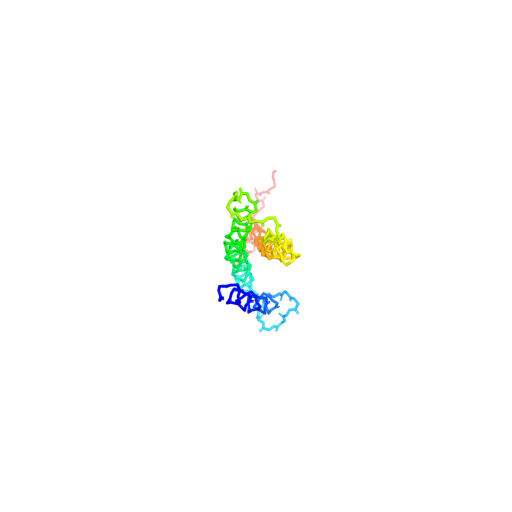 GLU A 1 128 ? -13.109 6.829 59.662 1.00 45.56 128 GLU A O 1
ATOM 948 N N . TYR A 1 129 ? -13.017 8.877 60.555 1.00 51.25 129 TYR A N 1
ATOM 949 C CA . TYR A 1 129 ? -11.969 9.365 59.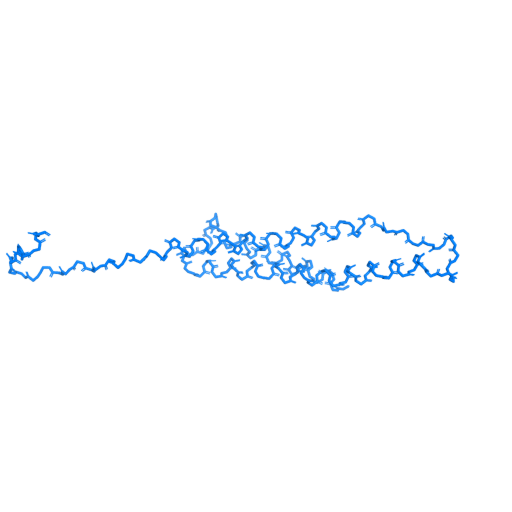655 1.00 51.25 129 TYR A CA 1
ATOM 950 C C . TYR A 1 129 ? -10.590 8.994 60.220 1.00 51.25 129 TYR A C 1
ATOM 952 O O . TYR A 1 129 ? -10.191 9.480 61.280 1.00 51.25 129 TYR A O 1
ATOM 960 N N . ASP A 1 130 ? -9.856 8.141 59.504 1.00 49.66 130 ASP A N 1
ATOM 961 C CA . ASP A 1 130 ? -8.546 7.627 59.909 1.00 49.66 130 ASP A CA 1
ATOM 962 C C . ASP A 1 130 ? -7.427 8.656 59.650 1.00 49.66 130 ASP A C 1
ATOM 964 O O . ASP A 1 130 ? -6.908 8.782 58.541 1.00 49.66 130 ASP A O 1
ATOM 968 N N . LYS A 1 131 ? -7.052 9.420 60.685 1.00 52.84 131 LYS A N 1
ATOM 969 C CA . LYS A 1 131 ? -6.059 10.520 60.653 1.00 52.84 131 LYS A CA 1
ATOM 970 C C . LYS A 1 131 ? -4.590 10.056 60.580 1.00 52.84 131 LYS A C 1
ATOM 972 O O . LYS A 1 131 ? -3.693 10.798 60.964 1.00 52.84 131 LYS A O 1
ATOM 977 N N . LYS A 1 132 ? -4.317 8.826 60.144 1.00 52.81 132 LYS A N 1
ATOM 978 C CA . LYS A 1 132 ? -3.012 8.168 60.360 1.00 52.81 132 LYS A CA 1
ATOM 979 C C . LYS A 1 132 ? -1.970 8.371 59.258 1.00 52.81 132 LYS A C 1
ATOM 981 O O . LYS A 1 132 ? -0.865 7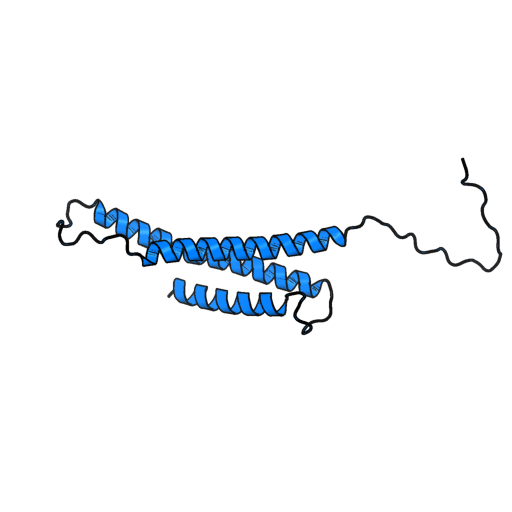.871 59.402 1.00 52.81 132 LYS A O 1
ATOM 986 N N . ASN A 1 133 ? -2.284 9.081 58.175 1.00 48.56 133 ASN A N 1
ATOM 987 C CA . ASN A 1 133 ? -1.367 9.227 57.037 1.00 48.56 133 ASN A CA 1
ATOM 988 C C . ASN A 1 133 ? -1.102 10.698 56.679 1.00 48.56 133 ASN A C 1
ATOM 990 O O . ASN A 1 133 ? -1.320 11.110 55.544 1.00 48.56 133 ASN A O 1
ATOM 994 N N . TYR A 1 134 ? -0.646 11.480 57.660 1.00 48.88 134 TYR A N 1
ATOM 995 C CA . TYR A 1 134 ? 0.101 12.720 57.426 1.00 48.88 134 TYR A CA 1
ATOM 996 C C . TYR A 1 134 ? 1.448 12.611 58.152 1.00 48.88 134 TYR A C 1
ATOM 998 O O . TYR A 1 134 ? 1.547 12.954 59.330 1.00 48.88 134 TYR A O 1
ATOM 1006 N N . VAL A 1 135 ? 2.453 12.087 57.448 1.00 46.97 135 VAL A N 1
ATOM 1007 C CA . VAL A 1 135 ? 3.888 12.307 57.697 1.00 46.97 135 VAL A CA 1
ATOM 1008 C C . VAL A 1 135 ? 4.523 12.594 56.348 1.00 46.97 135 VAL A C 1
ATOM 1010 O O . VAL A 1 135 ? 4.179 11.859 55.394 1.00 46.97 135 VAL A O 1
#

Secondary structure (DSSP, 8-state):
-HHHHHHHHHHHHHHHHHHHSTT-TTS-SSHHHHHHHHHHHHHHHHHHHHHHHHHHHHHHHHHHHHH-TTS-GGG-----HHHHHHHHHHHHHHHHHHHHHHHHHHHHHTT-------PPPPPPSS---------